Protein AF-A0A8D8SJD7-F1 (afdb_monomer_lite)

Sequence (123 aa):
MPKNKQLSAMDVFMQDMRPLLEKKYKKKYRVPFDSELFNLCKPIYKGLSDDQKEYYSELARTARKDAKEERKRKEQMFWQELARLQHEAMRKQIEALDKAIEENKKNENSKTDEKYHPATSWE

Organism: NCBI:txid428564

Structure (mmCIF, N/CA/C/O backbone):
data_AF-A0A8D8SJD7-F1
#
_entry.id   AF-A0A8D8SJD7-F1
#
loop_
_atom_site.group_PDB
_atom_site.id
_atom_site.type_symbol
_atom_site.label_atom_id
_atom_site.label_alt_id
_atom_site.label_comp_id
_atom_site.label_asym_id
_atom_site.label_entity_id
_atom_site.label_seq_id
_atom_site.pdbx_PDB_ins_code
_atom_site.Cartn_x
_atom_site.Cartn_y
_atom_site.Cartn_z
_atom_site.occupancy
_atom_site.B_iso_or_equiv
_atom_site.auth_seq_id
_atom_site.auth_comp_id
_atom_site.auth_asym_id
_atom_site.auth_atom_id
_atom_site.pdbx_PDB_model_num
ATOM 1 N N . MET A 1 1 ? -7.162 5.090 -14.627 1.00 34.12 1 MET A N 1
ATOM 2 C CA . MET A 1 1 ? -6.170 4.934 -13.537 1.00 34.12 1 MET A CA 1
ATOM 3 C C . MET A 1 1 ? -6.909 4.868 -12.207 1.00 34.12 1 MET A C 1
ATOM 5 O O . MET A 1 1 ? -7.749 5.740 -11.987 1.00 34.12 1 MET A O 1
ATOM 9 N N . PRO A 1 2 ? -6.677 3.864 -11.343 1.00 42.50 2 PRO A N 1
ATOM 10 C CA . PRO A 1 2 ? -7.302 3.849 -10.028 1.00 42.50 2 PRO A CA 1
ATOM 11 C C . PRO A 1 2 ? -6.770 5.052 -9.249 1.00 42.50 2 PRO A C 1
ATOM 13 O O . PRO A 1 2 ? -5.561 5.214 -9.092 1.00 42.50 2 PRO A O 1
ATOM 16 N N . LYS A 1 3 ? -7.670 5.937 -8.814 1.00 44.94 3 LYS A N 1
ATOM 17 C CA . LYS A 1 3 ? -7.332 7.034 -7.906 1.00 44.94 3 LYS A CA 1
ATOM 18 C C . LYS A 1 3 ? -6.665 6.399 -6.685 1.00 44.94 3 LYS A C 1
ATOM 20 O O . LYS A 1 3 ? -7.263 5.503 -6.095 1.00 44.94 3 LYS A O 1
ATOM 25 N N . ASN A 1 4 ? -5.451 6.834 -6.340 1.00 54.66 4 ASN A N 1
ATOM 26 C CA . ASN A 1 4 ? -4.779 6.479 -5.088 1.00 54.66 4 ASN A CA 1
ATOM 27 C C . ASN A 1 4 ? -5.708 6.881 -3.932 1.00 54.66 4 ASN A C 1
ATOM 29 O O . ASN A 1 4 ? -5.664 8.019 -3.462 1.00 54.66 4 ASN A O 1
ATOM 33 N N . LYS A 1 5 ? -6.612 5.984 -3.530 1.00 63.50 5 LYS A N 1
ATOM 34 C CA . LYS A 1 5 ? -7.467 6.198 -2.370 1.00 63.50 5 LYS A CA 1
ATOM 35 C C . LYS A 1 5 ? -6.538 6.129 -1.171 1.00 63.50 5 LYS A C 1
ATOM 37 O O . LYS A 1 5 ? -5.926 5.099 -0.912 1.00 63.50 5 LYS A O 1
ATOM 42 N N . GLN A 1 6 ? -6.367 7.276 -0.529 1.00 71.25 6 GLN A N 1
ATOM 43 C CA . GLN A 1 6 ? -5.594 7.392 0.696 1.00 71.25 6 GLN A CA 1
ATOM 44 C C . GLN A 1 6 ? -6.229 6.470 1.741 1.00 71.25 6 GLN A C 1
ATOM 46 O O . GLN A 1 6 ? -7.448 6.505 1.908 1.00 71.25 6 GLN A O 1
ATOM 51 N N . LEU A 1 7 ? -5.412 5.641 2.394 1.00 78.12 7 LEU A N 1
ATOM 52 C CA . LEU A 1 7 ? -5.849 4.862 3.549 1.00 78.12 7 LEU A CA 1
ATOM 53 C C . LEU A 1 7 ? -6.197 5.841 4.673 1.00 78.12 7 LEU A C 1
ATOM 55 O O . LEU A 1 7 ? -5.400 6.715 5.012 1.00 78.12 7 LEU A O 1
ATOM 59 N N . SER A 1 8 ? -7.402 5.716 5.213 1.00 87.88 8 SER A N 1
ATOM 60 C CA . SER A 1 8 ? -7.848 6.439 6.399 1.00 87.88 8 SER A CA 1
ATOM 61 C C . SER A 1 8 ? -7.438 5.696 7.674 1.00 87.88 8 SER A C 1
ATOM 63 O O . SER A 1 8 ? -7.144 4.502 7.638 1.00 87.88 8 SER A O 1
ATOM 65 N N . ALA A 1 9 ? -7.476 6.380 8.821 1.00 90.25 9 ALA A N 1
ATOM 66 C CA . ALA A 1 9 ? -7.273 5.752 10.132 1.00 90.25 9 ALA A CA 1
ATOM 67 C C . ALA A 1 9 ? -8.234 4.568 10.358 1.00 90.25 9 ALA A C 1
ATOM 69 O O . ALA A 1 9 ? -7.848 3.525 10.878 1.00 90.25 9 ALA A O 1
ATOM 70 N N . MET A 1 10 ? -9.471 4.697 9.868 1.00 90.69 10 MET A N 1
ATOM 71 C CA . MET A 1 10 ? -10.465 3.629 9.894 1.00 90.69 10 MET A CA 1
ATOM 72 C C . MET A 1 10 ? -10.062 2.425 9.030 1.00 90.69 10 MET A C 1
ATOM 74 O O . MET A 1 10 ? -10.318 1.290 9.417 1.00 90.69 10 MET A O 1
ATOM 78 N N . ASP A 1 11 ? -9.417 2.640 7.880 1.00 89.00 11 ASP A N 1
ATOM 79 C CA . ASP A 1 11 ? -8.953 1.537 7.027 1.00 89.00 11 ASP A CA 1
ATOM 80 C C . ASP A 1 11 ? -7.840 0.732 7.699 1.00 89.00 11 ASP A C 1
ATOM 82 O O . ASP A 1 11 ? -7.850 -0.497 7.631 1.00 89.00 11 ASP A O 1
ATOM 86 N N . VAL A 1 12 ? -6.917 1.414 8.382 1.00 89.44 12 VAL A N 1
ATOM 87 C CA . VAL A 1 12 ? -5.861 0.768 9.176 1.00 89.44 12 VAL A CA 1
ATOM 88 C C . VAL A 1 12 ? -6.476 0.002 10.346 1.00 89.44 12 VAL A C 1
ATOM 90 O O . VAL A 1 12 ? -6.199 -1.180 10.526 1.00 89.44 12 VAL A O 1
ATOM 93 N N . PHE A 1 13 ? -7.402 0.623 11.076 1.00 92.19 13 PHE A N 1
ATOM 94 C CA . PHE A 1 13 ? -8.122 -0.040 12.161 1.00 92.19 13 PHE A CA 1
ATOM 95 C C . PHE A 1 13 ? -8.888 -1.289 11.694 1.00 92.19 13 PHE A C 1
ATOM 97 O O . PHE A 1 13 ? -8.874 -2.326 12.354 1.00 92.19 13 PHE A O 1
ATOM 104 N N . MET A 1 14 ? -9.546 -1.229 10.532 1.00 91.75 14 MET A N 1
ATOM 105 C CA . MET A 1 14 ? -10.222 -2.392 9.953 1.00 91.75 14 MET A CA 1
ATOM 106 C C . MET A 1 14 ? -9.250 -3.522 9.609 1.00 91.75 14 MET A C 1
ATOM 108 O O . MET A 1 14 ? -9.626 -4.685 9.749 1.00 91.75 14 MET A O 1
ATOM 112 N N . GLN A 1 15 ? -8.027 -3.213 9.167 1.00 89.75 15 GLN A N 1
ATOM 113 C CA . GLN A 1 15 ? -7.001 -4.228 8.908 1.00 89.75 15 GLN A CA 1
ATOM 114 C C . GLN A 1 15 ? -6.566 -4.930 10.199 1.00 89.75 15 GLN A C 1
ATOM 116 O O . GLN A 1 15 ? -6.490 -6.159 10.203 1.00 89.75 15 GLN A O 1
ATOM 121 N N . ASP A 1 16 ? -6.393 -4.183 11.290 1.00 91.00 16 ASP A N 1
ATOM 122 C CA . ASP A 1 16 ? -6.058 -4.732 12.612 1.00 91.00 16 ASP A CA 1
ATOM 123 C C . ASP A 1 16 ? -7.185 -5.592 13.197 1.00 91.00 16 ASP A C 1
ATOM 125 O O . ASP A 1 16 ? -6.955 -6.680 13.728 1.00 91.00 16 ASP A O 1
ATOM 129 N N . MET A 1 17 ? -8.434 -5.138 13.075 1.00 90.56 17 MET A N 1
ATOM 130 C CA . MET A 1 17 ? -9.594 -5.842 13.632 1.00 90.56 17 MET A CA 1
ATOM 131 C C . MET A 1 17 ? -10.031 -7.049 12.801 1.00 90.56 17 MET A C 1
ATOM 133 O O . MET A 1 17 ? -10.711 -7.944 13.314 1.00 90.56 17 MET A O 1
ATOM 137 N N . ARG A 1 18 ? -9.647 -7.098 11.523 1.00 90.56 18 ARG A N 1
ATOM 138 C CA . ARG A 1 18 ? -10.006 -8.168 10.592 1.00 90.56 18 ARG A CA 1
ATOM 139 C C . ARG A 1 18 ? -9.764 -9.571 11.160 1.00 90.56 18 ARG A C 1
ATOM 141 O O . ARG A 1 18 ? -10.744 -10.305 11.231 1.00 90.56 18 ARG A O 1
ATOM 148 N N . PRO A 1 19 ? -8.552 -9.985 11.575 1.00 92.00 19 PRO A N 1
ATOM 149 C CA . PRO A 1 19 ? -8.316 -11.358 12.036 1.00 92.00 19 PRO A CA 1
ATOM 150 C C . PRO A 1 19 ? -9.209 -11.754 13.220 1.00 92.00 19 PRO A C 1
ATOM 152 O O . PRO A 1 19 ? -9.690 -12.888 13.288 1.00 92.00 19 PRO A O 1
ATOM 155 N N . LEU A 1 20 ? -9.491 -10.815 14.129 1.00 91.06 20 LEU A N 1
ATOM 156 C CA . LEU A 1 20 ? -10.368 -11.047 15.278 1.00 91.06 20 LEU A CA 1
ATOM 157 C C . LEU A 1 20 ? -11.818 -11.271 14.835 1.00 91.06 20 LEU A C 1
ATOM 159 O O . LEU A 1 20 ? -12.484 -12.196 15.308 1.00 91.06 20 LEU A O 1
ATOM 163 N N . LEU A 1 21 ? -12.302 -10.451 13.902 1.00 89.69 21 LEU A N 1
ATOM 164 C CA . LEU A 1 21 ? -13.662 -10.543 13.380 1.00 89.69 21 LEU A CA 1
ATOM 165 C C . LEU A 1 21 ? -13.832 -11.748 12.446 1.00 89.69 21 LEU A C 1
ATOM 167 O O . LEU A 1 21 ? -14.851 -12.428 12.525 1.00 89.69 21 LEU A O 1
ATOM 171 N N . GLU A 1 22 ? -12.840 -12.083 11.622 1.00 92.75 22 GLU A N 1
ATOM 172 C CA . GLU A 1 22 ? -12.879 -13.287 10.785 1.00 92.75 22 GLU A CA 1
ATOM 173 C C . GLU A 1 22 ? -12.950 -14.553 11.648 1.00 92.75 22 GLU A C 1
ATOM 175 O O . GLU A 1 22 ? -13.741 -15.454 11.365 1.00 92.75 22 GLU A O 1
ATOM 180 N N . LYS A 1 23 ? -12.205 -14.594 12.762 1.00 92.94 23 LYS A N 1
ATOM 181 C CA . LYS A 1 23 ? -12.269 -15.692 13.737 1.00 92.94 23 LYS A CA 1
ATOM 182 C C . LYS A 1 23 ? -13.626 -15.766 14.439 1.00 92.94 23 LYS A C 1
ATOM 184 O O . LYS A 1 23 ? -14.179 -16.855 14.582 1.00 92.94 23 LYS A O 1
ATOM 189 N N . LYS A 1 24 ? -14.169 -14.623 14.872 1.00 91.62 24 LYS A N 1
ATOM 190 C CA . LYS A 1 24 ? -15.440 -14.553 15.612 1.00 91.62 24 LYS A CA 1
ATOM 191 C C . LYS A 1 24 ? -16.644 -14.915 14.742 1.00 91.62 24 LYS A C 1
ATOM 193 O O . LYS A 1 24 ? -17.509 -15.664 15.183 1.00 91.62 24 LYS A O 1
ATOM 198 N N . TYR A 1 25 ? -16.693 -14.394 13.519 1.00 90.56 25 TYR A N 1
ATOM 199 C CA . TYR A 1 25 ? -17.832 -14.549 12.610 1.00 90.56 25 TYR A CA 1
ATOM 200 C C . TYR A 1 25 ? -17.647 -15.680 11.590 1.00 90.56 25 TYR A C 1
ATOM 202 O O . TYR A 1 25 ? -18.554 -15.936 10.804 1.00 90.56 25 TYR A O 1
ATOM 210 N N . LYS A 1 26 ? -16.490 -16.364 11.594 1.00 90.75 26 LYS A N 1
ATOM 211 C CA . LYS A 1 26 ? -16.130 -17.434 10.642 1.00 90.75 26 LYS A CA 1
ATOM 212 C C . LYS A 1 26 ? -16.339 -17.023 9.175 1.00 90.75 26 LYS A C 1
ATOM 214 O O . LYS A 1 26 ? -16.674 -17.847 8.328 1.00 90.75 26 LYS A O 1
ATOM 219 N N . LYS A 1 27 ? -16.135 -15.738 8.878 1.00 88.19 27 LYS A N 1
ATOM 220 C CA . LYS A 1 27 ? -16.298 -15.123 7.555 1.00 88.19 27 LYS A CA 1
ATOM 221 C C . LYS A 1 27 ? -14.990 -14.461 7.154 1.00 88.19 27 LYS A C 1
ATOM 223 O O . LYS A 1 27 ? -14.302 -13.932 8.013 1.00 88.19 27 LYS A O 1
ATOM 228 N N . LYS A 1 28 ? -14.651 -14.482 5.864 1.00 88.25 28 LYS A N 1
ATOM 229 C CA . LYS A 1 28 ? -13.514 -13.722 5.326 1.00 88.25 28 LYS A CA 1
ATOM 230 C C . LYS A 1 28 ? -13.995 -12.373 4.806 1.00 88.25 28 LYS A C 1
ATOM 232 O O . LYS A 1 28 ? -14.973 -12.335 4.063 1.00 88.25 28 LYS A O 1
ATOM 237 N N . TYR A 1 29 ? -13.285 -11.306 5.155 1.00 86.88 29 TYR A N 1
ATOM 238 C CA . TYR A 1 29 ? -13.608 -9.939 4.740 1.00 86.88 29 TYR A CA 1
ATOM 239 C C . TYR A 1 29 ? -12.609 -9.417 3.702 1.00 86.88 29 TYR A C 1
ATOM 241 O O . TYR A 1 29 ? -11.416 -9.730 3.752 1.00 86.88 29 TYR A O 1
ATOM 249 N N . ARG A 1 30 ? -13.072 -8.595 2.753 1.00 78.69 30 ARG A N 1
ATOM 250 C CA . ARG A 1 30 ? -12.241 -8.039 1.669 1.00 78.69 30 ARG A CA 1
ATOM 251 C C . ARG A 1 30 ? -11.867 -6.572 1.911 1.00 78.69 30 ARG A C 1
ATOM 253 O O . ARG A 1 30 ? -12.550 -5.652 1.480 1.00 78.69 30 ARG A O 1
ATOM 260 N N . VAL A 1 31 ? -10.723 -6.336 2.539 1.00 67.44 31 VAL A N 1
ATOM 261 C CA . VAL A 1 31 ? -10.165 -4.983 2.755 1.00 67.44 31 VAL A CA 1
ATOM 262 C C . VAL A 1 31 ? -9.638 -4.360 1.442 1.00 67.44 31 VAL A C 1
ATOM 264 O O . VAL A 1 31 ? -9.185 -5.094 0.560 1.00 67.44 31 VAL A O 1
ATOM 267 N N . PRO A 1 32 ? -9.660 -3.018 1.295 1.00 61.62 32 PRO A N 1
ATOM 268 C CA . PRO A 1 32 ? -10.145 -2.037 2.273 1.00 61.62 32 PRO A CA 1
ATOM 269 C C . PRO A 1 32 ? -11.655 -1.743 2.209 1.00 61.62 32 PRO A C 1
ATOM 271 O O . PRO A 1 32 ? -12.161 -1.039 3.071 1.00 61.62 32 PRO A O 1
ATOM 274 N N . PHE A 1 33 ? -12.395 -2.286 1.237 1.00 64.50 33 PHE A N 1
ATOM 275 C CA . PHE A 1 33 ? -13.807 -1.934 1.007 1.00 64.50 33 PHE A CA 1
ATOM 276 C C . PHE A 1 33 ? -14.768 -3.085 1.306 1.00 64.50 33 PHE A C 1
ATOM 278 O O . PHE A 1 33 ? -15.579 -3.454 0.459 1.00 64.50 33 PHE A O 1
ATOM 285 N N . ASP A 1 34 ? -14.688 -3.641 2.512 1.00 82.00 34 ASP A N 1
ATOM 286 C CA . ASP A 1 34 ? -15.706 -4.565 3.002 1.00 82.00 34 ASP A CA 1
ATOM 287 C C . ASP A 1 34 ? -16.730 -3.793 3.843 1.00 82.00 34 ASP A C 1
ATOM 289 O O . ASP A 1 34 ? -16.429 -3.318 4.940 1.00 82.00 34 ASP A O 1
ATOM 293 N N . SER A 1 35 ? -17.936 -3.612 3.298 1.00 86.00 35 SER A N 1
ATOM 294 C CA . SER A 1 35 ? -19.005 -2.849 3.950 1.00 86.00 35 SER A CA 1
ATOM 295 C C . SER A 1 35 ? -19.458 -3.476 5.265 1.00 86.00 35 SER A C 1
ATOM 297 O O . SER A 1 35 ? -19.821 -2.755 6.194 1.00 86.00 35 SER A O 1
ATOM 299 N N . GLU A 1 36 ? -19.438 -4.805 5.365 1.00 88.12 36 GLU A N 1
ATOM 300 C CA . GLU A 1 36 ? -19.813 -5.489 6.598 1.00 88.12 36 GLU A CA 1
ATOM 301 C C . GLU A 1 36 ? -18.742 -5.303 7.666 1.00 88.12 36 GLU A C 1
ATOM 303 O O . GLU A 1 36 ? -19.069 -4.927 8.792 1.00 88.12 36 GLU A O 1
ATOM 308 N N . LEU A 1 37 ? -17.467 -5.466 7.302 1.00 89.75 37 LEU A N 1
ATOM 309 C CA . LEU A 1 37 ? -16.353 -5.191 8.208 1.00 89.75 37 LEU A CA 1
ATOM 310 C C . LEU A 1 37 ? -16.391 -3.744 8.709 1.00 89.75 37 LEU A C 1
ATOM 312 O O . LEU A 1 37 ? -16.225 -3.499 9.902 1.00 89.75 37 LEU A O 1
ATOM 316 N N . PHE A 1 38 ? -16.675 -2.786 7.824 1.00 90.44 38 PHE A N 1
ATOM 317 C CA . PHE A 1 38 ? -16.818 -1.382 8.200 1.00 90.44 38 PHE A CA 1
ATOM 318 C C . PHE A 1 38 ? -17.938 -1.170 9.221 1.00 90.44 38 PHE A C 1
ATOM 320 O O . PHE A 1 38 ? -17.738 -0.482 10.223 1.00 90.44 38 PHE A O 1
ATOM 327 N N . ASN A 1 39 ? -19.104 -1.782 9.006 1.00 91.25 39 ASN A N 1
ATOM 328 C CA . ASN A 1 39 ? -20.236 -1.672 9.925 1.00 91.25 39 ASN A CA 1
ATOM 329 C C . ASN A 1 39 ? -19.943 -2.304 11.294 1.00 91.25 39 ASN A C 1
ATOM 331 O O . ASN A 1 39 ? -20.386 -1.766 12.308 1.00 91.25 39 ASN A O 1
ATOM 335 N N . LEU A 1 40 ? -19.162 -3.388 11.335 1.00 90.94 40 LEU A N 1
ATOM 336 C CA . LEU A 1 40 ? -18.711 -4.016 12.579 1.00 90.94 40 LEU A CA 1
ATOM 337 C C . LEU A 1 40 ? -17.664 -3.166 13.310 1.00 90.94 40 LEU A C 1
ATOM 339 O O . LEU A 1 40 ? -17.737 -2.999 14.526 1.00 90.94 40 LEU A O 1
ATOM 343 N N . CYS A 1 41 ? -16.705 -2.602 12.578 1.00 91.88 41 CYS A N 1
ATOM 344 C CA . CYS A 1 41 ? -15.603 -1.833 13.150 1.00 91.88 41 CYS A CA 1
ATOM 345 C C . CYS A 1 41 ? -16.019 -0.419 13.579 1.00 91.88 41 CYS A C 1
ATOM 347 O O . CYS A 1 41 ? -15.486 0.103 14.552 1.00 91.88 41 CYS A O 1
ATOM 349 N N . LYS A 1 42 ? -16.971 0.222 12.891 1.00 92.50 42 LYS A N 1
ATOM 350 C CA . LYS A 1 42 ? -17.364 1.621 13.137 1.00 92.50 42 LYS A CA 1
ATOM 351 C C . LYS A 1 42 ? -17.766 1.923 14.590 1.00 92.50 42 LYS A C 1
ATOM 353 O O . LYS A 1 42 ? -17.276 2.923 15.116 1.00 92.50 42 LYS A O 1
ATOM 358 N N . PRO A 1 43 ? -18.642 1.146 15.258 1.00 94.69 43 PRO A N 1
ATOM 359 C CA . PRO A 1 43 ? -18.980 1.411 16.657 1.00 94.69 43 PRO A CA 1
ATOM 360 C C . PRO A 1 43 ? -17.781 1.207 17.590 1.00 94.69 43 PRO A C 1
ATOM 362 O O . PRO A 1 43 ? -17.602 1.996 18.512 1.00 94.69 43 PRO A O 1
ATOM 365 N N . ILE A 1 44 ? -16.928 0.216 17.310 1.00 94.00 44 ILE A N 1
ATOM 366 C CA . ILE A 1 44 ? -15.716 -0.059 18.094 1.00 94.00 44 ILE A CA 1
ATOM 367 C C . ILE A 1 44 ? -14.748 1.122 17.978 1.00 94.00 44 ILE A C 1
ATOM 369 O O . ILE A 1 44 ? -14.305 1.657 18.987 1.00 94.00 44 ILE A O 1
ATOM 373 N N . TYR A 1 45 ? -14.510 1.596 16.753 1.00 93.44 45 TYR A N 1
ATOM 374 C CA . TYR A 1 45 ? -13.647 2.742 16.477 1.00 93.44 45 TYR A CA 1
ATOM 375 C C . TYR A 1 45 ? -14.139 4.028 17.157 1.00 93.44 45 TYR A C 1
ATOM 377 O O . TYR A 1 45 ? -13.350 4.821 17.665 1.00 93.44 45 TYR A O 1
ATOM 385 N N . LYS A 1 46 ? -15.460 4.245 17.204 1.00 93.50 46 LYS A N 1
ATOM 386 C CA . LYS A 1 46 ? -16.048 5.394 17.912 1.00 93.50 46 LYS A CA 1
ATOM 387 C C . LYS A 1 46 ? -15.802 5.349 19.421 1.00 93.50 46 LYS A C 1
ATOM 389 O O . LYS A 1 46 ? -15.647 6.415 20.011 1.00 93.50 46 LYS A O 1
ATOM 394 N N . GLY A 1 47 ? -15.770 4.150 20.004 1.00 94.38 47 GLY A N 1
ATOM 395 C CA . GLY A 1 47 ? -15.523 3.925 21.429 1.00 94.38 47 GLY A CA 1
ATOM 396 C C . GLY A 1 47 ? -14.055 4.022 21.851 1.00 94.38 47 GLY A C 1
ATOM 397 O O . GLY A 1 47 ? -13.782 3.968 23.045 1.00 94.38 47 GLY A O 1
ATOM 398 N N . LEU A 1 48 ? -13.121 4.163 20.905 1.00 94.44 48 LEU A N 1
ATOM 399 C CA . LEU A 1 48 ? -11.706 4.372 21.210 1.00 94.44 48 LEU A CA 1
ATOM 400 C C . LEU A 1 48 ? -11.470 5.734 21.875 1.00 94.44 48 LEU A C 1
ATOM 402 O O . LEU A 1 48 ? -12.166 6.713 21.566 1.00 94.44 48 LEU A O 1
ATOM 406 N N . SER A 1 49 ? -10.445 5.799 22.726 1.00 96.56 49 SER A N 1
ATOM 407 C CA . SER A 1 49 ? -9.931 7.069 23.243 1.00 96.56 49 SER A CA 1
ATOM 408 C C . SER A 1 49 ? -9.322 7.914 22.121 1.00 96.56 49 SER A C 1
ATOM 410 O O . SER A 1 49 ? -9.036 7.421 21.025 1.00 96.56 49 SER A O 1
ATOM 412 N N . ASP A 1 50 ? -9.113 9.200 22.388 1.00 94.38 50 ASP A N 1
ATOM 413 C CA . ASP A 1 50 ? -8.502 10.098 21.407 1.00 94.38 50 ASP A CA 1
ATOM 414 C C . ASP A 1 50 ? -7.045 9.711 21.117 1.00 94.38 50 ASP A C 1
ATOM 416 O O . ASP A 1 50 ? -6.657 9.684 19.952 1.00 94.38 50 ASP A O 1
ATOM 420 N N . ASP A 1 51 ? -6.291 9.256 22.123 1.00 95.38 51 ASP A N 1
ATOM 421 C CA . ASP A 1 51 ? -4.927 8.735 21.942 1.00 95.38 51 ASP A CA 1
ATOM 422 C C . ASP A 1 51 ? -4.890 7.526 20.997 1.00 95.38 51 ASP A C 1
ATOM 424 O O . ASP A 1 51 ? -4.044 7.426 20.109 1.00 95.38 51 ASP A O 1
ATOM 428 N N . GLN A 1 52 ? -5.848 6.606 21.145 1.00 91.25 52 GLN A N 1
ATOM 429 C CA . GLN A 1 52 ? -5.966 5.442 20.267 1.00 91.25 52 GLN A CA 1
ATOM 430 C C . GLN A 1 52 ? -6.331 5.855 18.836 1.00 91.25 52 GLN A C 1
ATOM 432 O O . GLN A 1 52 ? -5.837 5.269 17.872 1.00 91.25 52 GLN A O 1
ATOM 437 N N . LYS A 1 53 ? -7.183 6.872 18.669 1.00 92.56 53 LYS A N 1
ATOM 438 C CA . LYS A 1 53 ? -7.524 7.410 17.343 1.00 92.56 53 LYS A CA 1
ATOM 439 C C . LYS A 1 53 ? -6.345 8.143 16.705 1.00 92.56 53 LYS A C 1
ATOM 441 O O . LYS A 1 53 ? -6.170 8.031 15.488 1.00 92.56 53 LYS A O 1
ATOM 446 N N . GLU A 1 54 ? -5.536 8.856 17.488 1.00 94.00 54 GLU A N 1
ATOM 447 C CA . GLU A 1 54 ? -4.320 9.496 16.982 1.00 94.00 54 GLU A CA 1
ATOM 448 C C . GLU A 1 54 ? -3.307 8.437 16.543 1.00 94.00 54 GLU A C 1
ATOM 450 O O . GLU A 1 54 ? -2.812 8.525 15.424 1.00 94.00 54 GLU A O 1
ATOM 455 N N . TYR A 1 55 ? -3.114 7.363 17.317 1.00 93.44 55 TYR A N 1
ATOM 456 C CA . TYR A 1 55 ? -2.270 6.229 16.922 1.00 93.44 55 TYR A CA 1
ATOM 457 C C . TYR A 1 55 ? -2.634 5.676 15.530 1.00 93.44 55 TYR A C 1
ATOM 459 O O . TYR A 1 55 ? -1.783 5.580 14.643 1.00 93.44 55 TYR A O 1
ATOM 467 N N . TYR A 1 56 ? -3.915 5.382 15.280 1.00 92.12 56 TYR A N 1
ATOM 468 C CA . TYR A 1 56 ? -4.356 4.912 13.959 1.00 92.12 56 TYR A CA 1
ATOM 469 C C . TYR A 1 56 ? -4.221 5.976 12.861 1.00 92.12 56 TYR A C 1
ATOM 471 O O . TYR A 1 56 ? -3.979 5.646 11.695 1.00 92.12 56 TYR A O 1
ATOM 479 N N . SER A 1 57 ? -4.349 7.254 13.217 1.00 92.12 57 SER A N 1
ATOM 480 C CA . SER A 1 57 ? -4.143 8.374 12.295 1.00 92.12 57 SER A CA 1
ATOM 481 C C . SER A 1 57 ? -2.675 8.515 11.893 1.00 92.12 57 SER A C 1
ATOM 483 O O . SER A 1 57 ? -2.379 8.719 10.712 1.00 92.12 57 SER A O 1
ATOM 485 N N . GLU A 1 58 ? -1.746 8.347 12.830 1.00 90.88 58 GLU A N 1
ATOM 486 C CA . GLU A 1 58 ? -0.311 8.322 12.562 1.00 90.88 58 GLU A CA 1
ATOM 487 C C . GLU A 1 58 ? 0.087 7.124 11.706 1.00 90.88 58 GLU A C 1
ATOM 489 O O . GLU A 1 58 ? 0.776 7.303 10.700 1.00 90.88 58 GLU A O 1
ATOM 494 N N . LEU A 1 59 ? -0.418 5.925 12.014 1.00 88.19 59 LEU A N 1
ATOM 495 C CA . LEU A 1 59 ? -0.183 4.745 11.180 1.00 88.19 59 LEU A CA 1
ATOM 496 C C . LEU A 1 59 ? -0.652 4.959 9.737 1.00 88.19 59 LEU A C 1
ATOM 498 O O . LEU A 1 59 ? 0.080 4.649 8.796 1.00 88.19 59 LEU A O 1
ATOM 502 N N . ALA A 1 60 ? -1.833 5.551 9.539 1.00 88.19 60 ALA A N 1
ATOM 503 C CA . ALA A 1 60 ? -2.328 5.880 8.204 1.00 88.19 60 ALA A CA 1
ATOM 504 C C . ALA A 1 60 ? -1.420 6.895 7.477 1.00 88.19 60 ALA A C 1
ATOM 506 O O . ALA A 1 60 ? -1.180 6.772 6.270 1.00 88.19 60 ALA A O 1
ATOM 507 N N . ARG A 1 61 ? -0.865 7.881 8.199 1.00 86.56 61 ARG A N 1
ATOM 508 C CA . ARG A 1 61 ? 0.111 8.842 7.650 1.00 86.56 61 ARG A CA 1
ATOM 509 C C . ARG A 1 61 ? 1.429 8.161 7.267 1.00 86.56 61 ARG A C 1
ATOM 511 O O . ARG A 1 61 ? 1.978 8.495 6.215 1.00 86.56 61 ARG A O 1
ATOM 518 N N . THR A 1 62 ? 1.927 7.225 8.070 1.00 84.88 62 THR A N 1
ATOM 519 C CA . THR A 1 62 ? 3.171 6.484 7.800 1.00 84.88 62 THR A CA 1
ATOM 520 C C . THR A 1 62 ? 2.999 5.533 6.623 1.00 84.88 62 THR A C 1
ATOM 522 O O . THR A 1 62 ? 3.738 5.642 5.649 1.00 84.88 62 THR A O 1
ATOM 525 N N . ALA A 1 63 ? 1.927 4.735 6.606 1.00 80.06 63 ALA A N 1
ATOM 526 C CA . ALA A 1 63 ? 1.594 3.865 5.476 1.00 80.06 63 ALA A CA 1
ATOM 527 C C . ALA A 1 63 ? 1.482 4.645 4.150 1.00 80.06 63 ALA A C 1
ATOM 529 O O . ALA A 1 63 ? 1.857 4.156 3.082 1.00 80.06 63 ALA A O 1
ATOM 530 N N . ARG A 1 64 ? 1.010 5.900 4.200 1.00 73.94 64 ARG A N 1
ATOM 531 C CA . ARG A 1 64 ? 0.994 6.807 3.043 1.00 73.94 64 ARG A CA 1
ATOM 532 C C . ARG A 1 64 ? 2.398 7.200 2.572 1.00 73.94 64 ARG A C 1
ATOM 534 O O . ARG A 1 64 ? 2.592 7.332 1.360 1.00 73.94 64 ARG A O 1
ATOM 541 N N . LYS A 1 65 ? 3.341 7.449 3.486 1.00 76.00 65 LYS A N 1
ATOM 542 C CA . LYS A 1 65 ? 4.734 7.778 3.137 1.00 76.00 65 LYS A CA 1
ATOM 543 C C . LYS A 1 65 ? 5.400 6.581 2.463 1.00 76.00 65 LYS A C 1
ATOM 545 O O . LYS A 1 65 ? 5.870 6.736 1.337 1.00 76.00 65 LYS A O 1
ATOM 550 N N . ASP A 1 66 ? 5.291 5.402 3.063 1.00 76.38 66 ASP A N 1
ATOM 551 C CA . ASP A 1 66 ? 5.916 4.175 2.560 1.00 76.38 66 ASP A CA 1
ATOM 552 C C . ASP A 1 66 ? 5.363 3.784 1.183 1.00 76.38 66 ASP A C 1
ATOM 554 O O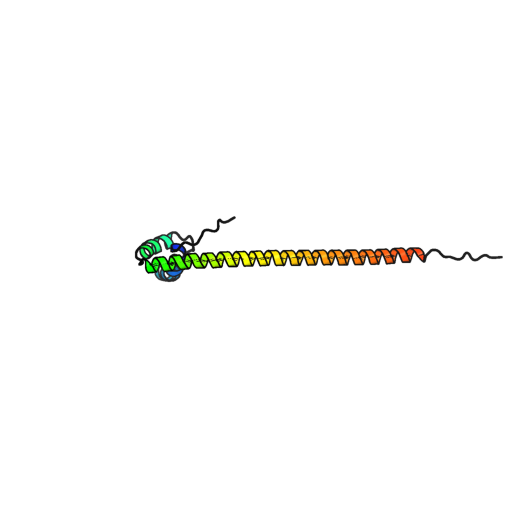 . ASP A 1 66 ? 6.114 3.495 0.254 1.00 76.38 66 ASP A O 1
ATOM 558 N N . ALA A 1 67 ? 4.041 3.873 0.987 1.00 74.38 67 ALA A N 1
ATOM 559 C CA . ALA A 1 67 ? 3.426 3.598 -0.313 1.00 74.38 67 ALA A CA 1
ATOM 560 C C . ALA A 1 67 ? 3.867 4.590 -1.407 1.00 74.38 67 ALA A C 1
ATOM 562 O O . ALA A 1 67 ? 3.992 4.222 -2.580 1.00 74.38 67 ALA A O 1
ATOM 563 N N . LYS A 1 68 ? 4.094 5.862 -1.048 1.00 75.25 68 LYS A N 1
ATOM 564 C CA . LYS A 1 68 ? 4.611 6.876 -1.979 1.00 75.25 68 LYS A CA 1
ATOM 565 C C . LYS A 1 68 ? 6.065 6.582 -2.345 1.00 75.25 68 LYS A C 1
ATOM 567 O O . LYS A 1 68 ? 6.428 6.718 -3.514 1.00 75.25 68 LYS A O 1
ATOM 572 N N . GLU A 1 69 ? 6.871 6.187 -1.368 1.00 79.50 69 GLU A N 1
ATOM 573 C CA . GLU A 1 69 ? 8.277 5.851 -1.562 1.00 79.50 69 GLU A CA 1
ATOM 574 C C . GLU A 1 69 ? 8.447 4.583 -2.402 1.00 79.50 69 GLU A C 1
ATOM 576 O O . GLU A 1 69 ? 9.163 4.611 -3.402 1.00 79.50 69 GLU A O 1
ATOM 581 N N . GLU A 1 70 ? 7.687 3.525 -2.116 1.00 78.94 70 GLU A N 1
ATOM 582 C CA . GLU A 1 70 ? 7.712 2.294 -2.910 1.00 78.94 70 GLU A CA 1
ATOM 583 C C . GLU A 1 70 ? 7.268 2.540 -4.356 1.00 78.94 70 GLU A C 1
ATOM 585 O O . GLU A 1 70 ? 7.845 1.987 -5.295 1.00 78.94 70 GLU A O 1
ATOM 590 N N . ARG A 1 71 ? 6.280 3.419 -4.579 1.00 76.19 71 ARG A N 1
ATOM 591 C CA . ARG A 1 71 ? 5.899 3.823 -5.939 1.00 76.19 71 ARG A CA 1
ATOM 592 C C . ARG A 1 71 ? 7.056 4.514 -6.659 1.00 76.19 71 ARG A C 1
ATOM 594 O O . ARG A 1 71 ? 7.328 4.173 -7.807 1.00 76.19 71 ARG A O 1
ATOM 601 N N . LYS A 1 72 ? 7.730 5.455 -5.993 1.00 82.88 72 LYS A N 1
ATOM 602 C CA . LYS A 1 72 ? 8.889 6.161 -6.554 1.00 82.88 72 LYS A CA 1
ATOM 603 C C . LYS A 1 72 ? 10.022 5.182 -6.876 1.00 82.88 72 LYS A C 1
ATOM 605 O O . LYS A 1 72 ? 10.620 5.284 -7.941 1.00 82.88 72 LYS A O 1
ATOM 610 N N . ARG A 1 73 ? 10.266 4.199 -6.004 1.00 84.69 73 ARG A N 1
ATOM 611 C CA . ARG A 1 73 ? 11.265 3.142 -6.211 1.00 84.69 73 ARG A CA 1
ATOM 612 C C . ARG A 1 73 ? 10.929 2.267 -7.419 1.00 84.69 73 ARG A C 1
ATOM 614 O O . ARG A 1 73 ? 11.790 2.043 -8.262 1.00 84.69 73 ARG A O 1
ATOM 621 N N . LYS A 1 74 ? 9.679 1.807 -7.549 1.00 84.31 74 LYS A N 1
ATOM 622 C CA . LYS A 1 74 ? 9.227 1.026 -8.717 1.00 84.31 74 LYS A CA 1
ATOM 623 C C . LYS A 1 74 ? 9.341 1.811 -10.019 1.00 84.31 74 LYS A C 1
ATOM 625 O O . LYS A 1 74 ? 9.768 1.257 -11.025 1.00 84.31 74 LYS A O 1
ATOM 630 N N . GLU A 1 75 ? 8.977 3.088 -9.996 1.00 89.19 75 GLU A N 1
ATOM 631 C CA . GLU A 1 75 ? 9.122 3.977 -11.148 1.00 89.19 75 GLU A CA 1
ATOM 632 C C . GLU A 1 75 ? 10.596 4.164 -11.528 1.00 89.19 75 GLU A C 1
ATOM 634 O O . GLU A 1 75 ? 10.949 4.030 -12.695 1.00 89.19 75 GLU A O 1
ATOM 639 N N . GLN A 1 76 ? 11.478 4.374 -10.549 1.00 91.06 76 GLN A N 1
ATOM 640 C CA . GLN A 1 76 ? 12.919 4.445 -10.782 1.00 91.06 76 GLN A CA 1
ATOM 641 C C . GLN A 1 76 ? 13.465 3.157 -11.417 1.00 91.06 76 GLN A C 1
ATOM 643 O O . GLN A 1 76 ? 14.189 3.234 -12.406 1.00 91.06 76 GLN A O 1
ATOM 648 N N . MET A 1 77 ? 13.087 1.987 -10.896 1.00 89.50 77 MET A N 1
ATOM 649 C CA . MET A 1 77 ? 13.485 0.690 -11.462 1.00 89.50 77 MET A CA 1
ATOM 650 C C . MET A 1 77 ? 12.983 0.514 -12.899 1.00 89.50 77 MET A C 1
ATOM 652 O O . MET A 1 77 ? 13.720 0.030 -13.752 1.00 89.50 77 MET A O 1
ATOM 656 N N . PHE A 1 78 ? 11.748 0.936 -13.186 1.00 92.56 78 PHE A N 1
ATOM 657 C CA . PHE A 1 78 ? 11.191 0.893 -14.537 1.00 92.56 78 PHE A CA 1
ATOM 658 C C . PHE A 1 78 ? 12.015 1.735 -15.521 1.00 92.56 78 PHE A C 1
ATOM 660 O O . PHE A 1 78 ? 12.378 1.248 -16.590 1.00 92.56 78 PHE A O 1
ATOM 667 N N . TRP A 1 79 ? 12.362 2.971 -15.151 1.00 92.44 79 TRP A N 1
ATOM 668 C CA . TRP A 1 79 ? 13.181 3.840 -16.000 1.00 92.44 79 TRP A CA 1
ATOM 669 C C . TRP A 1 79 ? 14.609 3.316 -16.181 1.00 92.44 79 TRP A C 1
ATOM 671 O O . TRP A 1 79 ? 15.156 3.413 -17.278 1.00 92.44 79 TRP A O 1
ATOM 681 N N . GLN A 1 80 ? 15.197 2.725 -15.138 1.00 92.38 80 GLN A N 1
ATOM 682 C CA . GLN A 1 80 ? 16.511 2.084 -15.227 1.00 92.38 80 GLN A CA 1
ATOM 683 C C . GLN A 1 80 ? 16.499 0.897 -16.195 1.00 92.38 80 GLN A C 1
ATOM 685 O O . GLN A 1 80 ? 17.382 0.796 -17.046 1.00 92.38 80 GLN A O 1
ATOM 690 N N . GLU A 1 81 ? 15.487 0.033 -16.112 1.00 92.94 81 GLU A N 1
ATOM 691 C CA . GLU A 1 81 ? 15.376 -1.126 -17.000 1.00 92.94 81 GLU A CA 1
ATOM 692 C C . GLU A 1 81 ? 15.121 -0.703 -18.452 1.00 92.94 81 GLU A C 1
ATOM 694 O O . GLU A 1 81 ? 15.727 -1.246 -19.376 1.00 92.94 81 GLU A O 1
ATOM 699 N N . LEU A 1 82 ? 14.292 0.324 -18.667 1.00 93.06 82 LEU A N 1
ATOM 700 C CA . LEU A 1 82 ? 14.058 0.874 -20.000 1.00 93.06 82 LEU A CA 1
ATOM 701 C C . LEU A 1 82 ? 15.348 1.435 -20.616 1.00 93.06 82 LEU A C 1
ATOM 703 O O . LEU A 1 82 ? 15.654 1.135 -21.770 1.00 93.06 82 LEU A O 1
ATOM 707 N N . ALA A 1 83 ? 16.124 2.203 -19.846 1.00 92.75 83 ALA A N 1
ATOM 708 C CA . ALA A 1 83 ? 17.408 2.732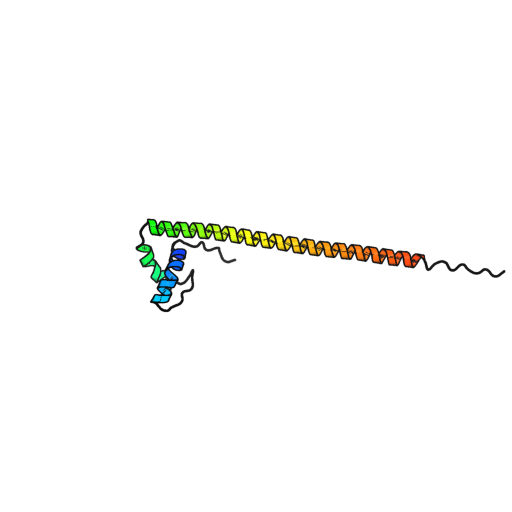 -20.298 1.00 92.75 83 ALA A CA 1
ATOM 709 C C . ALA A 1 83 ? 18.400 1.603 -20.623 1.00 92.75 83 ALA A C 1
ATOM 711 O O . ALA A 1 83 ? 19.085 1.656 -21.645 1.00 92.75 83 ALA A O 1
ATOM 712 N N . ARG A 1 84 ? 18.442 0.546 -19.798 1.00 93.56 84 ARG A N 1
ATOM 713 C CA . ARG A 1 84 ? 19.278 -0.640 -20.041 1.00 93.56 84 ARG A CA 1
ATOM 714 C C . ARG A 1 84 ? 18.937 -1.300 -21.378 1.00 93.56 84 ARG A C 1
ATOM 716 O O . ARG A 1 84 ? 19.839 -1.558 -22.173 1.00 93.56 84 ARG A O 1
ATOM 723 N N . LEU A 1 85 ? 17.650 -1.533 -21.642 1.00 92.75 85 LEU A N 1
ATOM 724 C CA . LEU A 1 85 ? 17.175 -2.137 -22.891 1.00 92.75 85 LEU A CA 1
ATOM 725 C C . LEU A 1 85 ? 17.483 -1.263 -24.111 1.00 92.75 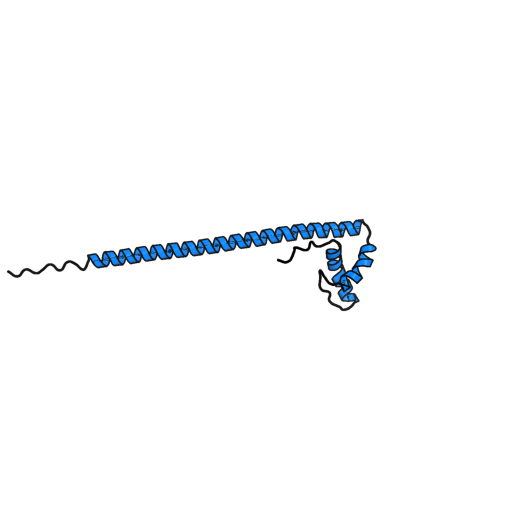85 LEU A C 1
ATOM 727 O O . LEU A 1 85 ? 17.917 -1.780 -25.139 1.00 92.75 85 LEU A O 1
ATOM 731 N N . GLN A 1 86 ? 17.307 0.056 -23.999 1.00 92.19 86 GLN A N 1
ATOM 732 C CA . GLN A 1 86 ? 17.650 0.994 -25.071 1.00 92.19 86 GLN A CA 1
ATOM 733 C C . GLN A 1 86 ? 19.150 0.986 -25.375 1.00 92.19 86 GLN A C 1
ATOM 735 O O . GLN A 1 86 ? 19.535 0.894 -26.540 1.00 92.19 86 GLN A O 1
ATOM 740 N N . HIS A 1 87 ? 20.001 1.009 -24.347 1.00 92.75 87 HIS A N 1
ATOM 741 C CA . HIS A 1 87 ? 21.448 0.911 -24.528 1.00 92.75 87 HIS A CA 1
ATOM 742 C C . HIS A 1 87 ? 21.874 -0.417 -25.162 1.00 92.75 87 HIS A C 1
ATOM 744 O O . HIS A 1 87 ? 22.760 -0.432 -26.015 1.00 92.75 87 HIS A O 1
ATOM 750 N N . GLU A 1 88 ? 21.252 -1.530 -24.772 1.00 94.12 88 GLU A N 1
ATOM 751 C CA . GLU A 1 88 ? 21.534 -2.842 -25.358 1.00 94.12 88 GLU A CA 1
ATOM 752 C C . GLU A 1 88 ? 21.119 -2.901 -26.837 1.00 94.12 88 GLU A C 1
ATOM 754 O O . GLU A 1 88 ? 21.871 -3.402 -27.674 1.00 94.12 88 GLU A O 1
ATOM 759 N N . ALA A 1 89 ? 19.955 -2.339 -27.176 1.00 91.94 89 ALA A N 1
ATOM 760 C CA . ALA A 1 89 ? 19.481 -2.249 -28.553 1.00 91.94 89 ALA A CA 1
ATOM 761 C C . ALA A 1 89 ? 20.401 -1.378 -29.423 1.00 91.94 89 ALA A C 1
ATOM 763 O O . ALA A 1 89 ? 20.770 -1.790 -30.521 1.00 91.94 89 ALA A O 1
ATOM 764 N N . MET A 1 90 ? 20.826 -0.215 -28.917 1.00 92.06 90 MET A N 1
ATOM 765 C CA . MET A 1 90 ? 21.775 0.658 -29.616 1.00 92.06 90 MET A CA 1
ATOM 766 C C . MET A 1 90 ? 23.123 -0.032 -29.835 1.00 92.06 90 MET A C 1
ATOM 768 O O . MET A 1 90 ? 23.670 0.042 -30.930 1.00 92.06 90 MET A O 1
ATOM 772 N N . ARG A 1 91 ? 23.642 -0.754 -28.833 1.00 93.88 91 ARG A N 1
ATOM 773 C CA . ARG A 1 91 ? 24.897 -1.506 -28.973 1.00 93.88 91 ARG A CA 1
ATOM 774 C C . ARG A 1 91 ? 24.807 -2.549 -30.084 1.00 93.88 91 ARG A C 1
ATOM 776 O O . ARG A 1 91 ? 25.675 -2.587 -30.945 1.00 93.88 91 ARG A O 1
ATOM 783 N N . LYS A 1 92 ? 23.727 -3.335 -30.106 1.00 92.81 92 LYS A N 1
ATOM 784 C CA . LYS A 1 92 ? 23.482 -4.335 -31.157 1.00 92.81 92 LYS A CA 1
ATOM 785 C C . LYS A 1 92 ? 23.368 -3.700 -32.545 1.00 92.81 92 LYS A C 1
ATOM 787 O O . LYS A 1 92 ? 23.838 -4.280 -33.516 1.00 92.81 92 LYS A O 1
ATOM 792 N N . GLN A 1 93 ? 22.763 -2.515 -32.651 1.00 91.31 93 GLN A N 1
ATOM 793 C CA . GLN A 1 93 ? 22.710 -1.776 -33.915 1.00 91.31 93 GLN A CA 1
ATOM 794 C C . GLN A 1 93 ? 24.096 -1.314 -34.373 1.00 91.31 93 GLN A C 1
ATOM 796 O O . GLN A 1 93 ? 24.404 -1.445 -35.553 1.00 91.31 93 GLN A O 1
ATOM 801 N N . ILE A 1 94 ? 24.931 -0.819 -33.457 1.00 92.62 94 ILE A N 1
ATOM 802 C CA . ILE A 1 94 ? 26.312 -0.422 -33.762 1.00 92.62 94 ILE A CA 1
ATOM 803 C C . ILE A 1 94 ? 27.124 -1.639 -34.224 1.00 92.62 94 ILE A C 1
ATOM 805 O O . ILE A 1 94 ? 27.708 -1.592 -35.298 1.00 92.62 94 ILE A O 1
ATOM 809 N N . GLU A 1 95 ? 27.069 -2.756 -33.494 1.00 92.81 95 GLU A N 1
ATOM 810 C CA . GLU A 1 95 ? 27.760 -4.002 -33.868 1.00 92.81 95 GLU A CA 1
ATOM 811 C C . GLU A 1 95 ? 27.321 -4.518 -35.252 1.00 92.81 95 GLU A C 1
ATOM 813 O O . GLU A 1 95 ? 28.143 -4.974 -36.048 1.00 92.81 95 GLU A O 1
ATOM 818 N N . ALA A 1 96 ? 26.025 -4.425 -35.571 1.00 92.00 96 ALA A N 1
ATOM 819 C CA . ALA A 1 96 ? 25.504 -4.805 -36.882 1.00 92.00 96 ALA A CA 1
ATOM 820 C C . ALA A 1 96 ? 25.998 -3.874 -38.004 1.00 92.00 96 ALA A C 1
ATOM 822 O O . ALA A 1 96 ? 26.318 -4.353 -39.093 1.00 92.00 96 ALA A O 1
ATOM 823 N N . LEU A 1 97 ? 26.077 -2.564 -37.744 1.00 91.12 97 LEU A N 1
ATOM 824 C CA . LEU A 1 97 ? 26.624 -1.591 -38.690 1.00 91.12 97 LEU A CA 1
ATOM 825 C C . LEU A 1 97 ? 28.120 -1.818 -38.922 1.00 91.12 97 LEU A C 1
ATOM 827 O O . LEU A 1 97 ? 28.543 -1.854 -40.075 1.00 91.12 97 LEU A O 1
ATOM 831 N N . ASP A 1 98 ? 28.899 -2.038 -37.862 1.00 92.88 98 ASP A N 1
ATOM 832 C CA . ASP A 1 98 ? 30.333 -2.324 -37.962 1.00 92.88 98 ASP A CA 1
ATOM 833 C C . ASP A 1 98 ? 30.584 -3.581 -38.803 1.00 92.88 98 ASP A C 1
ATOM 835 O O . ASP A 1 98 ? 31.400 -3.566 -39.729 1.00 92.88 98 ASP A O 1
ATOM 839 N N . LYS A 1 99 ? 29.807 -4.647 -38.570 1.00 91.88 99 LYS A N 1
ATOM 840 C CA . LYS A 1 99 ? 29.892 -5.876 -39.367 1.00 91.88 99 LYS A CA 1
ATOM 841 C C . LYS A 1 99 ? 29.532 -5.646 -40.840 1.00 91.88 99 LYS A C 1
ATOM 843 O O . LYS A 1 99 ? 30.234 -6.139 -41.720 1.00 91.88 99 LYS A O 1
ATOM 848 N N . ALA A 1 100 ? 28.475 -4.883 -41.121 1.00 88.94 100 ALA A N 1
ATOM 849 C CA . ALA A 1 100 ? 28.082 -4.552 -42.492 1.00 88.94 100 ALA A CA 1
ATOM 850 C C . ALA A 1 100 ? 29.158 -3.722 -43.217 1.00 88.94 100 ALA A C 1
ATOM 852 O O . ALA A 1 100 ? 29.413 -3.931 -44.404 1.00 88.94 100 ALA A O 1
ATOM 853 N N . ILE A 1 101 ? 29.828 -2.810 -42.503 1.00 88.50 101 ILE A N 1
ATOM 854 C CA . ILE A 1 101 ? 30.955 -2.033 -43.032 1.00 88.50 101 ILE A CA 1
ATOM 855 C C . ILE A 1 101 ? 32.139 -2.953 -43.361 1.00 88.50 101 ILE A C 1
ATOM 857 O O . ILE A 1 101 ? 32.736 -2.812 -44.429 1.00 88.50 101 ILE A O 1
ATOM 861 N N . GLU A 1 102 ? 32.484 -3.900 -42.484 1.00 89.12 102 GLU A N 1
ATOM 862 C CA . GLU A 1 102 ? 33.552 -4.874 -42.751 1.00 89.12 102 GLU A CA 1
ATOM 863 C C . GLU A 1 102 ? 33.242 -5.784 -43.947 1.00 89.12 102 GLU A C 1
ATOM 865 O O . GLU A 1 102 ? 34.120 -6.021 -44.779 1.00 89.12 102 GLU A O 1
ATOM 870 N N . GLU A 1 103 ? 32.007 -6.281 -44.059 1.00 86.19 103 GLU A N 1
ATOM 871 C CA . GLU A 1 103 ? 31.566 -7.101 -45.193 1.00 86.19 103 GLU A CA 1
ATOM 872 C C . GLU A 1 103 ? 31.623 -6.317 -46.514 1.00 86.19 103 GLU A C 1
ATOM 874 O O . GLU A 1 103 ? 32.135 -6.835 -47.509 1.00 86.19 103 GLU A O 1
ATOM 879 N N . ASN A 1 104 ? 31.201 -5.047 -46.521 1.00 82.88 104 ASN A N 1
ATOM 880 C CA . ASN A 1 104 ? 31.339 -4.183 -47.697 1.00 82.88 104 ASN A CA 1
ATOM 881 C C . ASN A 1 104 ? 32.805 -3.968 -48.094 1.00 82.88 104 ASN A C 1
ATOM 883 O O . ASN A 1 104 ? 33.139 -4.137 -49.265 1.00 82.88 104 ASN A O 1
ATOM 887 N N . LYS A 1 105 ? 33.696 -3.678 -47.136 1.00 79.38 105 LYS A N 1
ATOM 888 C CA . LYS A 1 105 ? 35.137 -3.519 -47.411 1.00 79.38 105 LYS A CA 1
ATOM 889 C C . LYS A 1 105 ? 35.763 -4.788 -47.998 1.00 79.38 105 LYS A C 1
ATOM 891 O O . LYS A 1 105 ? 36.572 -4.705 -48.918 1.00 79.38 105 LYS A O 1
ATOM 896 N N . LYS A 1 106 ? 35.388 -5.971 -47.496 1.00 78.12 106 LYS A N 1
ATOM 897 C CA . LYS A 1 106 ? 35.857 -7.259 -48.041 1.00 78.12 106 LYS A CA 1
ATOM 898 C C . LYS A 1 106 ? 35.361 -7.486 -49.471 1.00 78.12 106 LYS A C 1
ATOM 900 O O . LYS A 1 106 ? 36.142 -7.900 -50.325 1.00 78.12 106 LYS A O 1
ATOM 905 N N . ASN A 1 107 ? 34.094 -7.175 -49.742 1.00 72.12 107 ASN A N 1
ATOM 906 C CA . ASN A 1 107 ? 33.514 -7.316 -51.076 1.00 72.12 107 ASN A CA 1
ATOM 907 C C . ASN A 1 107 ? 34.131 -6.341 -52.090 1.00 72.12 107 ASN A C 1
ATOM 909 O O . ASN A 1 107 ? 34.364 -6.735 -53.232 1.00 72.12 107 ASN A O 1
ATOM 913 N N . GLU A 1 108 ? 34.428 -5.101 -51.696 1.00 62.22 108 GLU A N 1
ATOM 914 C CA . GLU A 1 108 ? 35.103 -4.125 -52.562 1.00 62.22 108 GLU A CA 1
ATOM 915 C C . GLU A 1 108 ? 36.547 -4.534 -52.887 1.00 62.22 108 GLU A C 1
ATOM 917 O O . GLU A 1 108 ? 36.911 -4.526 -54.061 1.00 62.22 108 GLU A O 1
ATOM 922 N N . ASN A 1 109 ? 37.326 -5.006 -51.905 1.00 59.88 109 ASN A N 1
ATOM 923 C CA . ASN A 1 109 ? 38.684 -5.510 -52.157 1.00 59.88 109 ASN A CA 1
ATOM 924 C C . ASN A 1 109 ? 38.706 -6.770 -53.044 1.00 59.88 109 ASN A C 1
ATOM 926 O O . ASN A 1 109 ? 39.621 -6.932 -53.847 1.00 59.88 109 ASN A O 1
ATOM 930 N N . SER A 1 110 ? 37.697 -7.648 -52.953 1.00 53.53 110 SER A N 1
ATOM 931 C CA . SER A 1 110 ? 37.617 -8.841 -53.817 1.00 53.53 110 SER A CA 1
ATOM 932 C C . SER A 1 110 ? 37.365 -8.509 -55.294 1.00 53.53 110 SER A C 1
ATOM 934 O O . SER A 1 110 ? 37.764 -9.263 -56.175 1.00 53.53 110 SER A O 1
ATOM 936 N N . LYS A 1 111 ? 36.742 -7.358 -55.584 1.00 52.47 111 LYS A N 1
ATOM 937 C CA . LYS A 1 111 ? 36.441 -6.923 -56.957 1.00 52.47 111 LYS A CA 1
ATOM 938 C C . LYS A 1 111 ? 37.623 -6.251 -57.653 1.00 52.47 111 LYS A C 1
ATOM 940 O O . LYS A 1 111 ? 37.593 -6.098 -58.872 1.00 52.47 111 LYS A O 1
ATOM 945 N N . THR A 1 112 ? 38.648 -5.841 -56.909 1.00 51.31 112 THR A N 1
ATOM 946 C CA . THR A 1 112 ? 39.867 -5.246 -57.475 1.00 51.31 112 THR A CA 1
ATOM 947 C C . THR A 1 112 ? 40.935 -6.272 -57.853 1.00 51.31 112 THR A C 1
ATOM 949 O O . THR A 1 112 ? 41.786 -5.942 -58.673 1.00 51.31 112 THR A O 1
ATOM 952 N N . ASP A 1 113 ? 40.859 -7.512 -57.355 1.00 49.38 113 ASP A N 1
ATOM 953 C CA . ASP A 1 113 ? 41.829 -8.574 -57.680 1.00 49.38 113 ASP A CA 1
ATOM 954 C C . ASP A 1 113 ? 41.472 -9.406 -58.934 1.00 49.38 113 ASP A C 1
ATOM 956 O O . ASP A 1 113 ? 42.325 -10.108 -59.470 1.00 49.38 113 ASP A O 1
ATOM 960 N N . GLU A 1 114 ? 40.255 -9.296 -59.488 1.00 53.09 114 GLU A N 1
ATOM 961 C CA . GLU A 1 114 ? 39.830 -10.053 -60.689 1.00 53.09 114 GLU A CA 1
ATOM 962 C C . GLU A 1 114 ? 40.122 -9.360 -62.041 1.00 53.09 114 GLU A C 1
ATOM 964 O O . GLU A 1 114 ? 39.707 -9.834 -63.100 1.00 53.09 114 GLU A O 1
ATOM 969 N N . LYS A 1 115 ? 40.873 -8.250 -62.059 1.00 54.22 115 LYS A N 1
ATOM 970 C CA . LYS A 1 115 ? 41.309 -7.592 -63.308 1.00 54.22 115 LYS A CA 1
A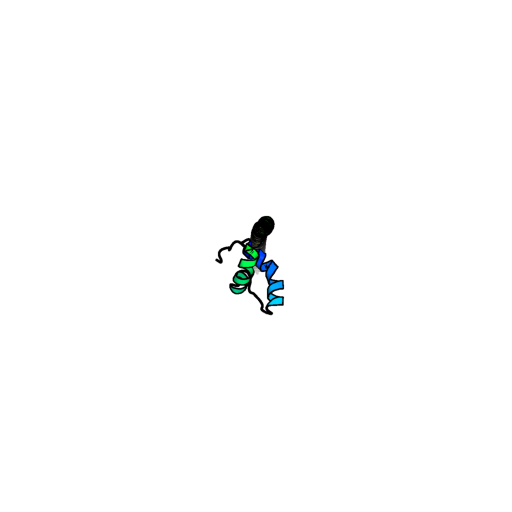TOM 971 C C . LYS A 1 115 ? 42.826 -7.445 -63.404 1.00 54.22 115 LYS A C 1
ATOM 973 O O . LYS A 1 115 ? 43.347 -6.339 -63.488 1.00 54.22 115 LYS A O 1
ATOM 978 N N . TYR A 1 116 ? 43.532 -8.56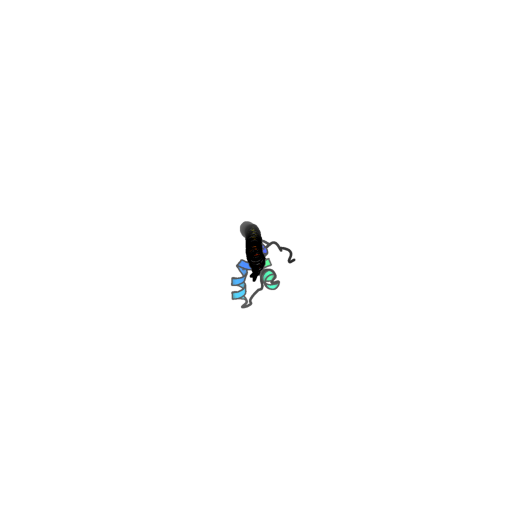7 -63.522 1.00 54.06 116 TYR A N 1
ATOM 979 C CA . TYR A 1 116 ? 44.769 -8.591 -64.306 1.00 54.06 116 TYR A CA 1
ATOM 980 C C . TYR A 1 116 ? 45.013 -9.978 -64.915 1.00 54.06 116 TYR A C 1
ATOM 982 O O . TYR A 1 116 ? 45.694 -10.824 -64.346 1.00 54.06 116 TYR A O 1
ATOM 990 N N . HIS A 1 117 ? 44.469 -10.208 -66.111 1.00 52.22 117 HIS A N 1
ATOM 991 C CA . HIS A 1 117 ? 45.018 -11.210 -67.020 1.00 52.22 117 HIS A CA 1
ATOM 992 C C . HIS A 1 117 ? 46.050 -10.493 -67.898 1.00 52.22 117 HIS A C 1
ATOM 994 O O . HIS A 1 117 ? 45.641 -9.727 -68.775 1.00 52.22 117 HIS A O 1
ATOM 1000 N N . PRO A 1 118 ? 47.368 -10.665 -67.682 1.00 49.66 118 PRO A N 1
ATOM 1001 C CA . PRO A 1 118 ? 48.338 -10.176 -68.648 1.00 49.66 118 PRO A CA 1
ATOM 1002 C C . PRO A 1 118 ? 48.112 -10.946 -69.952 1.00 49.66 118 PRO A C 1
ATOM 1004 O O . PRO A 1 118 ? 48.259 -12.168 -69.999 1.00 49.66 118 PRO A O 1
ATOM 1007 N N . ALA A 1 119 ? 47.699 -10.228 -70.997 1.00 50.09 119 ALA A N 1
ATOM 1008 C CA . ALA A 1 119 ? 47.604 -10.775 -72.338 1.00 50.09 119 ALA A CA 1
ATOM 1009 C C . ALA A 1 119 ? 48.984 -11.313 -72.732 1.00 50.09 119 ALA A C 1
ATOM 1011 O O . ALA A 1 119 ? 49.963 -10.571 -72.806 1.00 50.09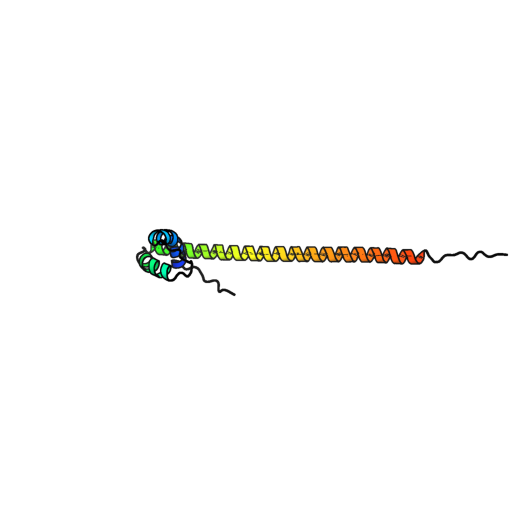 119 ALA A O 1
ATOM 1012 N N . THR A 1 120 ? 49.066 -12.624 -72.934 1.00 52.84 120 THR A N 1
ATOM 1013 C CA . THR A 1 120 ? 50.240 -13.286 -73.490 1.00 52.84 120 THR A CA 1
ATOM 1014 C C . THR A 1 120 ? 50.349 -12.844 -74.948 1.00 52.84 120 THR A C 1
ATOM 1016 O O . THR A 1 120 ? 49.562 -13.268 -75.791 1.00 52.84 120 THR A O 1
ATOM 1019 N N . SER A 1 121 ? 51.283 -11.934 -75.226 1.00 40.03 121 SER A N 1
ATOM 1020 C CA . SER A 1 121 ? 51.694 -11.586 -76.586 1.00 40.03 121 SER A CA 1
ATOM 1021 C C . SER A 1 121 ? 52.494 -12.758 -77.147 1.00 40.03 121 SER A C 1
ATOM 1023 O O . SER A 1 121 ? 53.564 -13.069 -76.629 1.00 40.03 121 SER A O 1
ATOM 1025 N N . TRP A 1 122 ? 51.962 -13.415 -78.173 1.00 56.38 122 TRP A N 1
ATOM 1026 C CA . TRP A 1 122 ? 52.766 -14.211 -79.093 1.00 56.38 122 TRP A CA 1
ATOM 1027 C C . TRP A 1 122 ? 53.301 -13.262 -80.154 1.00 56.38 122 TRP A C 1
ATOM 1029 O O . TRP A 1 122 ? 52.497 -12.710 -80.898 1.00 56.38 122 TRP A O 1
ATOM 1039 N N . GLU A 1 123 ? 54.618 -13.074 -80.177 1.00 43.16 123 GLU A N 1
ATOM 1040 C CA . GLU A 1 123 ? 55.445 -12.910 -81.383 1.00 43.16 123 GLU A CA 1
ATOM 1041 C C . GLU A 1 123 ? 56.931 -12.988 -81.011 1.00 43.16 123 GLU A C 1
ATOM 1043 O O . GLU A 1 123 ? 57.330 -12.341 -80.014 1.00 43.16 123 GLU A O 1
#

Radius of gyration: 35.52 Å; chains: 1; bounding box: 76×28×105 Å

InterPro domains:
  IPR009071 High mobility group box domain [PF09011] (6-72)
  IPR036910 High mobility group box domain superfamily [G3DSA:1.10.30.10] (1-78)
  IPR036910 High mobility group box domain superfamily [SSF47095] (5-71)

pLDDT: mean 81.67, std 15.55, range [34.12, 96.56]

Foldseek 3Di:
DPDPPQQALLQQQLVVCQVVVCVVVVDHADPDDGPVSSVVCVVVLVPDDPVSSVVSRVVSVVVVVVVVVVVVVVVVVVVVVVVVVVVVVVVVVVVVVVVVVVVVVVVVVVVVVPPDDPPDDDD

Secondary structure (DSSP, 8-state):
-----PPPHHHHHHHHHHHHHHHHHT----SS--HHHHHHHHHHHHTS-HHHHHHHHHHHHHHHHHHHHHHHHHHHHHHHHHHHHHHHHHHHHHHHHHHHHHHHHHHHHHHHSS---------